Protein AF-A0A077QQD1-F1 (afdb_monomer_lite)

Organism: NCBI:txid1379677

Foldseek 3Di:
DVVVVVVCVVPDPPDDDDDDDPWDDDDVVFATADDDDAPPFVQFKWKFWDPPDGDPDTGRPPPPDDDADPVNDTDMDIGGDGDDDDPPDPDPPDDDDD

Sequence (98 aa):
MVTQRVADIITRTGQPHVYQPLAGQRRDGYWPPEPVQENTGTKNHQWQRLSPQLSQSCAVFPDGSHTAAADSNQAYALWQPYSCCQRRGQRFLGSTDL

Structure (mmCIF, N/CA/C/O backbone):
data_AF-A0A077QQD1-F1
#
_entry.id   AF-A0A077QQD1-F1
#
loop_
_atom_site.group_PDB
_atom_site.id
_atom_site.type_symbol
_atom_site.label_atom_id
_atom_site.label_alt_id
_atom_site.label_comp_id
_atom_site.label_asym_id
_atom_site.label_entity_id
_atom_site.label_seq_id
_atom_site.pdbx_PDB_ins_code
_atom_site.Cartn_x
_atom_site.Cartn_y
_atom_site.Cartn_z
_atom_site.occupancy
_atom_site.B_iso_or_equiv
_atom_site.auth_seq_id
_atom_site.auth_comp_id
_atom_site.auth_asym_id
_atom_site.auth_atom_id
_atom_site.pdbx_PDB_model_num
ATOM 1 N N . MET A 1 1 ? 5.073 -11.604 -17.783 1.00 63.06 1 MET A N 1
ATOM 2 C CA . MET A 1 1 ? 5.629 -10.457 -17.030 1.00 63.06 1 MET A CA 1
ATOM 3 C C . MET A 1 1 ? 4.491 -9.510 -16.654 1.00 63.06 1 MET A C 1
ATOM 5 O O . MET A 1 1 ? 3.511 -9.462 -17.392 1.00 63.06 1 MET A O 1
ATOM 9 N N . VAL A 1 2 ? 4.583 -8.790 -15.531 1.00 77.50 2 VAL A N 1
ATOM 10 C CA . VAL A 1 2 ? 3.551 -7.816 -15.103 1.00 77.50 2 VAL A CA 1
ATOM 11 C C . VAL A 1 2 ? 3.324 -6.738 -16.169 1.00 77.50 2 VAL A C 1
ATOM 13 O O . VAL A 1 2 ? 2.184 -6.408 -16.472 1.00 77.50 2 VAL A O 1
ATOM 16 N N . THR A 1 3 ? 4.393 -6.282 -16.820 1.00 77.25 3 THR A N 1
ATOM 17 C CA . THR A 1 3 ? 4.364 -5.300 -17.917 1.00 77.25 3 THR A CA 1
ATOM 18 C C . THR A 1 3 ? 3.470 -5.721 -19.083 1.00 77.25 3 THR A C 1
ATOM 20 O O . THR A 1 3 ? 2.649 -4.928 -19.531 1.00 77.25 3 THR A O 1
ATOM 23 N N . GLN A 1 4 ? 3.554 -6.979 -19.529 1.00 86.19 4 GLN A N 1
ATOM 24 C CA . GLN A 1 4 ? 2.691 -7.488 -20.600 1.00 86.19 4 GLN A CA 1
ATOM 25 C C . GLN A 1 4 ? 1.213 -7.487 -20.188 1.00 86.19 4 GLN A C 1
ATOM 27 O O . GLN A 1 4 ? 0.360 -7.108 -20.980 1.00 86.19 4 GLN A O 1
ATOM 32 N N . ARG A 1 5 ? 0.905 -7.856 -18.936 1.00 84.12 5 ARG A N 1
ATOM 33 C CA . ARG A 1 5 ? -0.476 -7.795 -18.429 1.00 84.12 5 ARG A CA 1
ATOM 34 C C . ARG A 1 5 ? -1.009 -6.365 -18.406 1.00 84.12 5 ARG A C 1
ATOM 36 O O . ARG A 1 5 ? -2.150 -6.148 -18.787 1.00 84.12 5 ARG A O 1
ATOM 43 N N . VAL A 1 6 ? -0.190 -5.401 -17.986 1.00 85.75 6 VAL A N 1
ATOM 44 C CA . VAL A 1 6 ? -0.559 -3.977 -18.026 1.00 85.75 6 VAL A CA 1
ATOM 45 C C . VAL A 1 6 ? -0.809 -3.530 -19.466 1.00 85.75 6 VAL A C 1
ATOM 47 O O . VAL A 1 6 ? -1.814 -2.876 -19.723 1.00 85.75 6 VAL A O 1
ATOM 50 N N . ALA A 1 7 ? 0.049 -3.930 -20.409 1.00 86.19 7 ALA A N 1
ATOM 51 C CA . ALA A 1 7 ? -0.141 -3.632 -21.825 1.00 86.19 7 ALA A CA 1
ATOM 52 C C . ALA A 1 7 ? -1.469 -4.199 -22.352 1.00 86.19 7 ALA A C 1
ATOM 54 O O . ALA A 1 7 ? -2.215 -3.480 -23.011 1.00 86.19 7 ALA A O 1
ATOM 55 N N . ASP A 1 8 ? -1.808 -5.446 -22.017 1.00 87.56 8 ASP A N 1
ATOM 56 C CA . ASP A 1 8 ? -3.088 -6.044 -22.407 1.00 87.56 8 ASP A CA 1
ATOM 57 C C . ASP A 1 8 ? -4.288 -5.271 -21.817 1.00 87.56 8 ASP A C 1
ATOM 59 O O . ASP A 1 8 ? -5.241 -5.004 -22.546 1.00 87.56 8 ASP A O 1
ATOM 63 N N . ILE A 1 9 ? -4.209 -4.831 -20.551 1.00 84.25 9 ILE A N 1
ATOM 64 C CA . ILE A 1 9 ? -5.254 -4.034 -19.875 1.00 84.25 9 ILE A CA 1
ATOM 65 C C . ILE A 1 9 ? -5.505 -2.686 -20.571 1.00 84.25 9 ILE A C 1
ATOM 67 O O . ILE A 1 9 ? -6.653 -2.262 -20.675 1.00 84.25 9 ILE A O 1
ATOM 71 N N . ILE A 1 10 ? -4.457 -1.988 -21.025 1.00 86.56 10 ILE A N 1
ATOM 72 C CA . ILE A 1 10 ? -4.597 -0.627 -21.580 1.00 86.56 10 ILE A CA 1
ATOM 73 C C . ILE A 1 10 ? -4.836 -0.598 -23.095 1.00 86.56 10 ILE A C 1
ATOM 75 O O . ILE A 1 10 ? -5.279 0.423 -23.614 1.00 86.56 10 ILE A O 1
ATOM 79 N N . THR A 1 11 ? -4.520 -1.680 -23.816 1.00 89.88 11 THR A N 1
ATOM 80 C CA . THR A 1 11 ? -4.581 -1.702 -25.291 1.00 89.88 11 THR A CA 1
ATOM 81 C C . THR A 1 11 ? -5.755 -2.490 -25.859 1.00 89.88 11 THR A C 1
ATOM 83 O O . THR A 1 11 ? -6.172 -2.220 -26.985 1.00 89.88 11 THR A O 1
ATOM 86 N N . ARG A 1 12 ? -6.304 -3.463 -25.122 1.00 89.31 12 ARG A N 1
ATOM 87 C CA . ARG A 1 12 ? -7.389 -4.308 -25.634 1.00 89.31 12 ARG A CA 1
ATOM 88 C C . ARG A 1 12 ? -8.750 -3.701 -25.323 1.00 89.31 12 ARG A C 1
ATOM 90 O O . ARG A 1 12 ? -9.051 -3.341 -24.190 1.00 89.31 12 ARG A O 1
ATOM 97 N N . THR A 1 13 ? -9.607 -3.643 -26.335 1.00 86.00 13 THR A N 1
ATOM 98 C CA . THR A 1 13 ? -11.005 -3.225 -26.196 1.00 86.00 13 THR A CA 1
ATOM 99 C C . THR A 1 13 ? -11.917 -4.440 -25.990 1.00 86.00 13 THR A C 1
ATOM 101 O O . THR A 1 13 ? -11.590 -5.558 -26.386 1.00 86.00 13 THR A O 1
ATOM 104 N N . GLY A 1 14 ? -13.066 -4.244 -25.333 1.00 82.94 14 GLY A N 1
ATOM 105 C CA . GLY A 1 14 ? -14.070 -5.303 -25.135 1.00 82.94 14 GLY A CA 1
ATOM 106 C C . GLY A 1 14 ? -13.741 -6.344 -24.056 1.00 82.94 14 GLY A C 1
ATOM 107 O O . GLY A 1 14 ? -14.437 -7.352 -23.965 1.00 82.94 14 GLY A O 1
ATOM 108 N N . GLN A 1 15 ? -12.717 -6.113 -23.227 1.00 81.25 15 GLN A N 1
ATOM 109 C CA . GLN A 1 15 ? -12.379 -6.967 -22.084 1.00 81.25 15 GLN A CA 1
ATOM 110 C C . GLN A 1 15 ? -12.811 -6.287 -20.773 1.00 81.25 15 GLN A C 1
ATOM 112 O O . GLN A 1 15 ? -12.148 -5.350 -20.330 1.00 81.25 15 GLN A O 1
ATOM 117 N N . PRO A 1 16 ? -13.932 -6.695 -20.146 1.00 79.25 16 PRO A N 1
ATOM 118 C CA . PRO A 1 16 ? -14.330 -6.139 -18.859 1.00 79.25 16 PRO A CA 1
ATOM 119 C C . PRO A 1 16 ? -13.336 -6.564 -17.771 1.00 79.25 16 PRO A C 1
ATOM 121 O O . PRO A 1 16 ? -13.147 -7.752 -17.511 1.00 79.25 16 PRO A O 1
ATOM 124 N N . HIS A 1 17 ? -12.714 -5.587 -17.115 1.00 79.00 17 HIS A N 1
ATOM 125 C CA . HIS A 1 17 ? -11.836 -5.824 -15.972 1.00 79.00 17 HIS A CA 1
ATOM 126 C C . HIS A 1 17 ? -12.651 -5.776 -14.678 1.00 79.00 17 HIS A C 1
ATOM 128 O O . HIS A 1 17 ? -13.192 -4.735 -14.309 1.00 79.00 17 HIS A O 1
ATOM 134 N N . VAL A 1 18 ? -12.749 -6.916 -13.992 1.00 81.38 18 VAL A N 1
ATOM 135 C CA . VAL A 1 18 ? -13.423 -7.020 -12.693 1.00 81.38 18 VAL A CA 1
ATOM 136 C C . VAL A 1 18 ? -12.384 -6.878 -11.589 1.00 81.38 18 VAL A C 1
ATOM 138 O O . VAL A 1 18 ? -11.435 -7.657 -11.515 1.00 81.38 18 VAL A O 1
ATOM 141 N N . TYR A 1 19 ? -12.583 -5.898 -10.712 1.00 78.50 19 TYR A N 1
ATOM 142 C CA . TYR A 1 19 ? -11.793 -5.739 -9.497 1.00 78.50 19 TYR A CA 1
ATOM 143 C C . TYR A 1 19 ? -12.551 -6.356 -8.329 1.00 78.50 19 TYR A C 1
ATOM 145 O O . TYR A 1 19 ? -13.702 -5.998 -8.081 1.00 78.50 19 TYR A O 1
ATOM 153 N N . GLN A 1 20 ? -11.902 -7.259 -7.595 1.00 82.75 20 GLN A N 1
ATOM 154 C CA . GLN A 1 20 ? -12.403 -7.727 -6.308 1.00 82.75 20 GLN A CA 1
ATOM 155 C C . GLN A 1 20 ? -11.674 -6.964 -5.196 1.00 82.75 20 GLN A C 1
ATOM 157 O O . GLN A 1 20 ? -10.474 -7.178 -5.007 1.00 82.75 20 GLN A O 1
ATOM 162 N N . PRO A 1 21 ? -12.356 -6.064 -4.467 1.00 81.44 21 PRO A N 1
ATOM 163 C CA . PRO A 1 21 ? -11.735 -5.352 -3.363 1.00 81.44 21 PRO A CA 1
ATOM 164 C C . PRO A 1 21 ? -11.319 -6.334 -2.267 1.00 81.44 21 PRO A C 1
ATOM 166 O O . PRO A 1 21 ? -12.139 -7.102 -1.765 1.00 81.44 21 PRO A O 1
ATOM 169 N N . LEU A 1 22 ? -10.055 -6.269 -1.856 1.00 80.00 22 LEU A N 1
ATOM 170 C CA . LEU A 1 22 ? -9.534 -6.995 -0.696 1.00 80.00 22 LEU A CA 1
ATOM 171 C C . LEU A 1 22 ? -9.570 -6.098 0.549 1.00 80.00 22 LEU A C 1
ATOM 173 O O . LEU A 1 22 ? -8.572 -5.933 1.244 1.00 80.00 22 LEU A O 1
ATOM 177 N N . ALA A 1 23 ? -10.720 -5.470 0.800 1.00 81.31 23 ALA A N 1
ATOM 178 C CA . ALA A 1 23 ? -10.938 -4.629 1.972 1.00 81.31 23 ALA A CA 1
ATOM 179 C C . ALA A 1 23 ? -11.631 -5.432 3.080 1.00 81.31 23 ALA A C 1
ATOM 181 O O . ALA A 1 23 ? -12.602 -6.152 2.833 1.00 81.31 23 ALA A O 1
ATOM 182 N N . GLY A 1 24 ? -11.143 -5.293 4.314 1.00 82.56 24 GLY A N 1
ATOM 183 C CA . GLY A 1 24 ? -11.836 -5.830 5.480 1.00 82.56 24 GLY A CA 1
ATOM 184 C C . GLY A 1 24 ? -13.204 -5.167 5.663 1.00 82.56 24 GLY A C 1
ATOM 185 O O . GLY A 1 24 ? -13.404 -4.014 5.289 1.00 82.56 24 GLY A O 1
ATOM 186 N N . GLN A 1 25 ? -14.151 -5.886 6.264 1.00 85.75 25 GLN A N 1
ATOM 187 C CA . GLN A 1 25 ? -15.439 -5.319 6.672 1.00 85.75 25 GLN A CA 1
ATOM 188 C C . GLN A 1 25 ? -15.322 -4.752 8.088 1.00 85.75 25 GLN A C 1
ATOM 190 O O . GLN A 1 25 ? -14.844 -5.434 8.997 1.00 85.75 25 GLN A O 1
ATOM 195 N N . ARG A 1 26 ? -15.757 -3.504 8.280 1.00 85.44 26 ARG A N 1
ATOM 196 C CA . ARG A 1 26 ? -15.747 -2.834 9.587 1.00 85.44 26 ARG A CA 1
ATOM 197 C C . ARG A 1 26 ? -16.708 -3.528 10.553 1.00 85.44 26 ARG A C 1
ATOM 199 O O . ARG A 1 26 ? -17.827 -3.872 10.186 1.00 85.44 26 ARG A O 1
ATOM 206 N N . ARG A 1 27 ? -16.279 -3.692 11.802 1.00 85.19 27 ARG A N 1
ATOM 207 C CA . ARG A 1 27 ? -17.087 -4.224 12.913 1.00 85.19 27 ARG A CA 1
ATOM 208 C C . ARG A 1 27 ? -16.591 -3.643 14.232 1.00 85.19 27 ARG A C 1
ATOM 210 O O . ARG A 1 27 ? -15.496 -3.089 14.285 1.00 85.19 27 ARG A O 1
ATOM 217 N N . ASP A 1 28 ? -17.365 -3.775 15.300 1.00 81.38 28 ASP A N 1
ATOM 218 C CA . ASP A 1 28 ? -16.930 -3.301 16.614 1.00 81.38 28 ASP A CA 1
ATOM 219 C C . ASP A 1 28 ? -15.603 -3.962 17.016 1.00 81.38 28 ASP A C 1
ATOM 221 O O . ASP A 1 28 ? -15.444 -5.181 16.944 1.00 81.38 28 ASP A O 1
ATOM 225 N N . GLY A 1 29 ? -14.615 -3.141 17.378 1.00 79.56 29 GLY A N 1
ATOM 226 C CA . GLY A 1 29 ? -13.255 -3.602 17.674 1.00 79.56 29 GLY A CA 1
ATOM 227 C C . GLY A 1 29 ? -12.333 -3.727 16.453 1.00 79.56 29 GLY A C 1
ATOM 228 O O . GLY A 1 29 ? -11.136 -3.931 16.634 1.00 79.56 29 GLY A O 1
ATOM 229 N N . TYR A 1 30 ? -12.840 -3.585 15.224 1.00 83.31 30 TYR A N 1
ATOM 230 C CA . TYR A 1 30 ? -12.050 -3.699 13.997 1.00 83.31 30 TYR A CA 1
ATOM 231 C C . TYR A 1 30 ? -12.439 -2.644 12.956 1.00 83.31 30 TYR A C 1
ATOM 233 O O . TYR A 1 30 ? -13.493 -2.697 12.316 1.00 83.31 30 TYR A O 1
ATOM 241 N N . TRP A 1 31 ? -11.519 -1.708 12.752 1.00 87.25 31 TRP A N 1
ATOM 242 C CA . TRP A 1 31 ? -11.621 -0.641 11.767 1.00 87.25 31 TRP A CA 1
ATOM 243 C C . TRP A 1 31 ? -10.551 -0.860 10.699 1.00 87.25 31 TRP A C 1
ATOM 245 O O . TRP A 1 31 ? -9.401 -0.475 10.927 1.00 87.25 31 TRP A O 1
ATOM 255 N N . PRO A 1 32 ? -10.892 -1.529 9.581 1.00 87.62 32 PRO A N 1
ATOM 256 C CA . PRO A 1 32 ? -9.956 -1.723 8.484 1.00 87.62 32 PRO A CA 1
ATOM 257 C C . PRO A 1 32 ? -9.494 -0.364 7.939 1.00 87.62 32 PRO A C 1
ATOM 259 O O . PRO A 1 32 ? -10.219 0.626 8.076 1.00 87.62 32 PRO A O 1
ATOM 262 N N . PRO A 1 33 ? -8.296 -0.299 7.340 1.00 89.69 33 PRO A N 1
ATOM 263 C CA . PRO A 1 33 ? -7.818 0.919 6.713 1.00 89.69 33 PRO A CA 1
ATOM 264 C C . PRO A 1 33 ? -8.715 1.302 5.536 1.00 89.69 33 PRO A C 1
ATOM 266 O O . PRO A 1 33 ? -9.301 0.445 4.869 1.00 89.69 33 PRO A O 1
ATOM 269 N N . GLU A 1 34 ? -8.769 2.600 5.261 1.00 87.69 34 GLU A N 1
ATOM 270 C CA . GLU A 1 34 ? -9.399 3.118 4.051 1.00 87.69 34 GLU A CA 1
ATOM 271 C C . GLU A 1 34 ? -8.667 2.615 2.789 1.00 87.69 34 GLU A C 1
ATOM 273 O O . GLU A 1 34 ? -7.482 2.249 2.857 1.00 87.69 34 GLU A O 1
ATOM 278 N N . PRO A 1 35 ? -9.341 2.607 1.622 1.00 88.56 35 PRO A N 1
ATOM 279 C CA . PRO A 1 35 ? -8.712 2.267 0.353 1.00 88.56 35 PRO A CA 1
ATOM 280 C C . PRO A 1 35 ? -7.440 3.079 0.096 1.00 88.56 35 PRO A C 1
ATOM 282 O O . PRO A 1 35 ? -7.329 4.240 0.495 1.00 88.56 35 PRO A O 1
ATOM 285 N N . VAL A 1 36 ? -6.482 2.462 -0.596 1.00 89.38 36 VAL A N 1
ATOM 286 C CA . VAL A 1 36 ? -5.232 3.118 -0.986 1.00 89.38 36 VAL A CA 1
ATOM 287 C C . VAL A 1 36 ? -5.542 4.310 -1.894 1.00 89.38 36 VAL A C 1
ATOM 289 O O . VAL A 1 36 ? -6.187 4.156 -2.929 1.00 89.38 36 VAL A O 1
ATOM 292 N N . GLN A 1 37 ? -5.067 5.491 -1.507 1.00 88.88 37 GLN A N 1
ATOM 293 C CA . GLN A 1 37 ? -5.190 6.729 -2.261 1.00 88.88 37 GLN A CA 1
ATOM 294 C C . GLN A 1 37 ? -3.814 7.368 -2.446 1.00 88.88 37 GLN A C 1
ATOM 296 O O . GLN A 1 37 ? -3.129 7.732 -1.48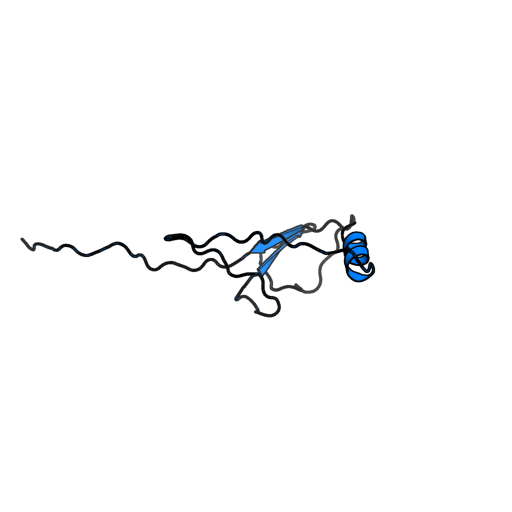2 1.00 88.88 37 GLN A O 1
ATOM 301 N N . GLU A 1 38 ? -3.420 7.500 -3.708 1.00 85.56 38 GLU A N 1
ATOM 302 C CA . GLU A 1 38 ? -2.164 8.118 -4.124 1.00 85.56 38 GLU A CA 1
ATOM 303 C C . GLU A 1 38 ? -2.126 9.614 -3.778 1.00 85.56 38 GLU A C 1
ATOM 305 O O . GLU A 1 38 ? -3.160 10.263 -3.621 1.00 85.56 38 GLU A O 1
ATOM 310 N N . ASN A 1 39 ? -0.918 10.177 -3.674 1.00 84.56 39 ASN A N 1
ATOM 311 C CA . ASN A 1 39 ? -0.683 11.609 -3.430 1.00 84.56 39 ASN A CA 1
ATOM 312 C C . ASN A 1 39 ? -1.228 12.150 -2.092 1.00 84.56 39 ASN A C 1
ATOM 314 O O . ASN A 1 39 ? -1.429 13.351 -1.929 1.00 84.56 39 ASN A O 1
ATOM 318 N N . THR A 1 40 ? -1.421 11.283 -1.095 1.00 87.06 40 THR A N 1
ATOM 319 C CA . THR A 1 40 ? -1.874 11.664 0.259 1.00 87.06 40 THR A CA 1
ATOM 320 C C . THR A 1 40 ? -0.726 11.855 1.261 1.00 87.06 40 THR A C 1
ATOM 322 O O . THR A 1 40 ? -0.957 12.070 2.457 1.00 87.06 40 THR A O 1
ATOM 325 N N . GLY A 1 41 ? 0.525 11.788 0.795 1.00 86.81 41 GLY A N 1
ATOM 326 C CA . GLY A 1 41 ? 1.705 11.778 1.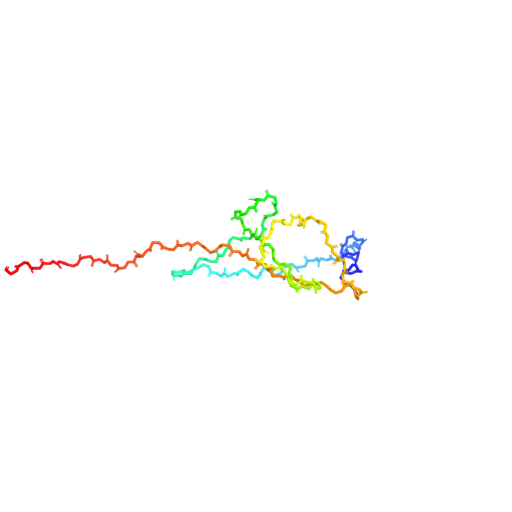657 1.00 86.81 41 GLY A CA 1
ATOM 327 C C . GLY A 1 41 ? 1.712 10.532 2.545 1.00 86.81 41 GLY A C 1
ATOM 328 O O . GLY A 1 41 ? 1.451 9.432 2.076 1.00 86.81 41 GLY A O 1
ATOM 329 N N . THR A 1 42 ? 1.975 10.698 3.841 1.00 87.25 42 THR A N 1
ATOM 330 C CA . THR A 1 42 ? 2.044 9.588 4.812 1.00 87.25 42 THR A CA 1
ATOM 331 C C . THR A 1 42 ? 0.702 9.249 5.472 1.00 87.25 42 THR A C 1
ATOM 333 O O . THR A 1 42 ? 0.655 8.421 6.380 1.00 87.25 42 THR A O 1
ATOM 336 N N . LYS A 1 43 ? -0.400 9.891 5.053 1.00 88.38 43 LYS A N 1
ATOM 337 C CA . LYS A 1 43 ? -1.699 9.801 5.744 1.00 88.38 43 LYS A CA 1
ATOM 338 C C . LYS A 1 43 ? -2.475 8.514 5.465 1.00 88.38 43 LYS A C 1
ATOM 340 O O . LYS A 1 43 ? -3.246 8.098 6.322 1.00 88.38 43 LYS A O 1
ATOM 345 N N . ASN A 1 44 ? -2.322 7.919 4.282 1.00 91.75 44 ASN A N 1
ATOM 346 C CA . ASN A 1 44 ? -3.139 6.779 3.851 1.00 91.75 44 ASN A CA 1
ATOM 347 C C . ASN A 1 44 ? -2.350 5.476 3.716 1.00 91.75 44 ASN A C 1
ATOM 349 O O . ASN A 1 44 ? -2.863 4.428 4.084 1.00 91.75 44 ASN A O 1
ATOM 353 N N . HIS A 1 45 ? -1.136 5.516 3.175 1.00 92.31 45 HIS A N 1
ATOM 354 C CA . HIS A 1 45 ? -0.290 4.335 3.069 1.00 92.31 45 HIS A CA 1
ATOM 355 C C . HIS A 1 45 ? 1.171 4.730 2.864 1.00 92.31 45 HIS A C 1
ATOM 357 O O . HIS A 1 45 ? 1.480 5.851 2.462 1.00 92.31 45 HIS A O 1
ATOM 363 N N . GLN A 1 46 ? 2.067 3.794 3.148 1.00 93.38 46 GLN A N 1
ATOM 364 C CA . GLN A 1 46 ? 3.485 3.894 2.829 1.00 93.38 46 GLN A CA 1
ATOM 365 C C . GLN A 1 46 ? 3.977 2.555 2.288 1.00 93.38 46 GLN A C 1
ATOM 367 O O . GLN A 1 46 ? 3.404 1.502 2.567 1.00 93.38 46 GLN A O 1
ATOM 372 N N . TRP A 1 47 ? 5.060 2.598 1.531 1.00 93.06 47 TRP A N 1
ATOM 373 C CA . TRP A 1 47 ? 5.700 1.434 0.946 1.00 93.06 47 TRP A CA 1
ATOM 374 C C . TRP A 1 47 ? 7.053 1.196 1.605 1.00 93.06 47 TRP A C 1
ATOM 376 O O . TRP A 1 47 ? 7.773 2.139 1.919 1.00 93.06 47 TRP A O 1
ATOM 386 N N . GLN A 1 48 ? 7.412 -0.065 1.807 1.00 93.50 48 GLN A N 1
ATOM 387 C CA . GLN A 1 48 ? 8.756 -0.464 2.214 1.00 93.50 48 GLN A CA 1
ATOM 388 C C . GLN A 1 48 ? 9.295 -1.447 1.188 1.00 93.50 48 GLN A C 1
ATOM 390 O O . GLN A 1 48 ? 8.698 -2.496 0.945 1.00 93.50 48 GLN A O 1
ATOM 395 N N . ARG A 1 49 ? 10.451 -1.142 0.606 1.00 91.69 49 ARG 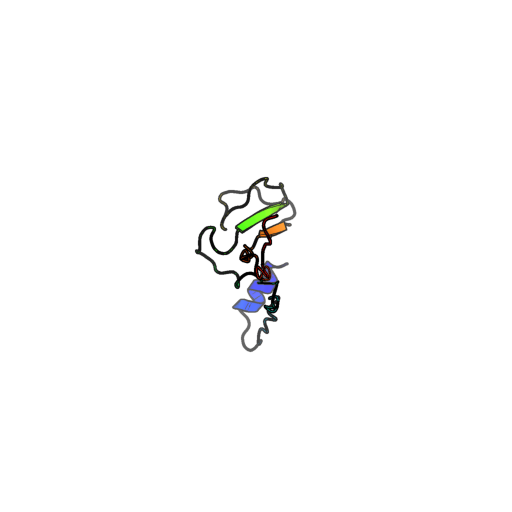A N 1
ATOM 396 C CA . ARG A 1 49 ? 11.103 -2.067 -0.315 1.00 91.69 49 ARG A CA 1
ATOM 397 C C . ARG A 1 49 ? 11.710 -3.254 0.431 1.00 91.69 49 ARG A C 1
ATOM 399 O O . ARG A 1 49 ? 12.425 -3.072 1.414 1.00 91.69 49 ARG A O 1
ATOM 406 N N . LEU A 1 50 ? 11.466 -4.458 -0.078 1.00 91.62 50 LEU A N 1
ATOM 407 C CA . LEU A 1 50 ? 11.987 -5.718 0.458 1.00 91.62 50 LEU A CA 1
ATOM 408 C C . LEU A 1 50 ? 13.086 -6.322 -0.431 1.00 91.62 50 LEU A C 1
ATOM 410 O O . LEU A 1 50 ? 14.024 -6.920 0.084 1.00 91.62 50 LEU A O 1
ATOM 414 N N . SER A 1 51 ? 12.990 -6.146 -1.753 1.00 90.94 51 SER A N 1
ATOM 415 C CA . SER A 1 51 ? 13.931 -6.677 -2.753 1.00 90.94 51 SER A CA 1
ATOM 416 C C . SER A 1 51 ? 14.242 -5.614 -3.819 1.00 90.94 51 SER A C 1
ATOM 418 O O . SER A 1 51 ? 13.341 -4.834 -4.141 1.00 90.94 51 SER A O 1
ATOM 420 N N . PRO A 1 5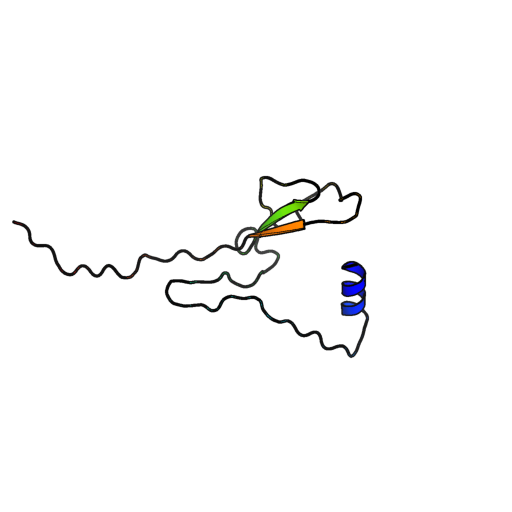2 ? 15.470 -5.543 -4.377 1.00 88.38 52 PRO A N 1
ATOM 421 C CA . PRO A 1 52 ? 16.628 -6.430 -4.146 1.00 88.38 52 PRO A CA 1
ATOM 422 C C . PRO A 1 52 ? 17.380 -6.146 -2.842 1.00 88.38 52 PRO A C 1
ATOM 424 O O . PRO A 1 52 ? 18.107 -6.996 -2.341 1.00 88.38 52 PRO A O 1
ATOM 427 N N . GLN A 1 53 ? 17.204 -4.950 -2.283 1.00 88.44 53 GLN A N 1
ATOM 428 C CA . GLN A 1 53 ? 17.781 -4.552 -1.005 1.00 88.44 53 GLN A CA 1
ATOM 429 C C . GLN A 1 53 ? 16.662 -4.103 -0.074 1.00 88.44 53 GLN A C 1
ATOM 431 O O . GLN A 1 53 ? 15.900 -3.191 -0.421 1.00 88.44 53 GLN A O 1
ATOM 436 N N . LEU A 1 54 ? 16.602 -4.733 1.099 1.00 90.56 54 LEU A N 1
ATOM 437 C CA . LEU A 1 54 ? 15.666 -4.398 2.163 1.00 90.56 54 LEU A CA 1
ATOM 438 C C . LEU A 1 54 ? 15.914 -2.968 2.657 1.00 90.56 54 LEU A C 1
ATOM 440 O O . LEU A 1 54 ? 17.005 -2.648 3.130 1.00 90.56 54 LEU A O 1
ATOM 444 N N . SER A 1 55 ? 14.884 -2.128 2.585 1.00 91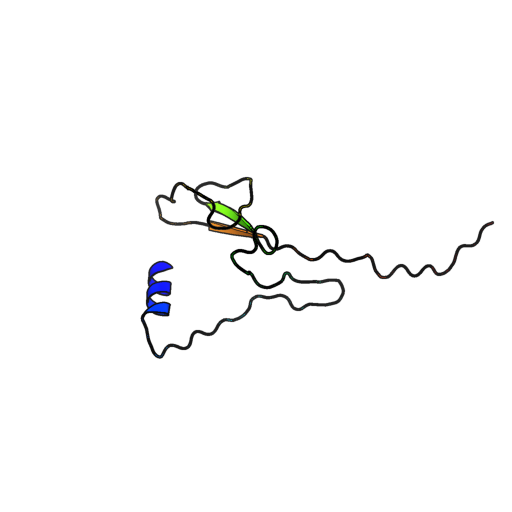.25 55 SER A N 1
ATOM 445 C CA . SER A 1 55 ? 14.873 -0.826 3.247 1.00 91.25 55 SER A CA 1
ATOM 446 C C . SER A 1 55 ? 14.486 -0.986 4.716 1.00 91.25 55 SER A C 1
ATOM 448 O O . SER A 1 55 ? 13.557 -1.726 5.039 1.00 91.25 55 SER A O 1
ATOM 450 N N . GLN A 1 56 ? 15.159 -0.255 5.606 1.00 92.19 56 GLN A N 1
ATOM 451 C CA . GLN A 1 56 ? 14.784 -0.153 7.025 1.00 92.19 56 GLN A CA 1
ATOM 452 C C . GLN A 1 56 ? 13.764 0.967 7.291 1.00 92.19 56 GLN A C 1
ATOM 454 O O . GLN A 1 56 ? 13.363 1.183 8.431 1.00 92.19 56 GLN A O 1
ATOM 459 N N . SER A 1 57 ? 13.338 1.689 6.253 1.00 90.81 57 SER A N 1
ATOM 460 C CA . SER A 1 57 ? 12.346 2.758 6.340 1.00 90.81 57 SER A CA 1
ATOM 461 C C . SER A 1 57 ? 11.200 2.549 5.352 1.00 90.81 57 SER A C 1
ATOM 463 O O . SER A 1 57 ? 11.340 1.868 4.331 1.00 90.81 57 SER A O 1
ATOM 465 N N . CYS A 1 58 ? 10.061 3.161 5.674 1.00 91.44 58 CYS A N 1
ATOM 466 C CA . CYS A 1 58 ? 8.924 3.291 4.771 1.00 91.44 58 CYS A CA 1
ATOM 467 C C . CYS A 1 58 ? 8.988 4.639 4.038 1.00 91.44 58 CYS A C 1
ATOM 469 O O . CYS A 1 58 ? 9.542 5.607 4.563 1.00 91.44 58 CYS A O 1
ATOM 471 N N . ALA A 1 59 ? 8.406 4.704 2.844 1.00 90.75 59 ALA A N 1
ATOM 472 C CA . ALA A 1 59 ? 8.377 5.892 2.006 1.00 90.75 59 ALA A CA 1
ATOM 473 C C . ALA A 1 59 ? 7.036 6.040 1.274 1.00 90.75 59 ALA A C 1
ATOM 475 O O . ALA A 1 59 ? 6.282 5.082 1.091 1.00 90.75 59 ALA A O 1
ATOM 476 N N . VAL A 1 60 ? 6.738 7.265 0.848 1.00 90.12 60 VAL A N 1
ATOM 477 C CA . VAL A 1 60 ? 5.643 7.540 -0.089 1.00 90.12 60 VAL A CA 1
ATOM 478 C C . VAL A 1 60 ? 6.167 7.263 -1.492 1.00 90.12 60 VAL A C 1
ATOM 480 O O . VAL A 1 60 ? 7.253 7.719 -1.838 1.00 90.12 60 VAL A O 1
ATOM 483 N N . PHE A 1 61 ? 5.416 6.507 -2.288 1.00 83.25 61 PHE A N 1
ATOM 484 C CA . PHE A 1 61 ? 5.820 6.190 -3.654 1.00 83.25 61 PHE A CA 1
ATOM 485 C C . PHE A 1 61 ? 5.629 7.411 -4.578 1.00 83.25 61 PHE A C 1
ATOM 487 O O . PHE A 1 61 ? 4.598 8.080 -4.460 1.00 83.25 61 PHE A O 1
ATOM 494 N N . PRO A 1 62 ? 6.556 7.695 -5.517 1.00 80.25 62 PRO A N 1
ATOM 495 C CA . PRO A 1 62 ? 7.817 6.987 -5.775 1.00 80.25 62 PRO A CA 1
ATOM 496 C C . PRO A 1 62 ? 8.936 7.357 -4.786 1.00 80.25 62 PRO A C 1
ATOM 498 O O . PRO A 1 62 ? 9.155 8.529 -4.483 1.00 80.25 62 PRO A O 1
ATOM 501 N N . ASP A 1 63 ? 9.698 6.361 -4.332 1.00 79.25 63 ASP A N 1
ATOM 502 C CA . ASP A 1 63 ? 10.745 6.503 -3.317 1.00 79.25 63 ASP A CA 1
ATOM 503 C C . ASP A 1 63 ? 12.148 6.768 -3.903 1.00 79.25 63 ASP A C 1
ATOM 505 O O . ASP A 1 63 ? 13.123 6.100 -3.598 1.00 79.25 63 ASP A O 1
ATOM 509 N N . GLY A 1 64 ? 12.298 7.815 -4.719 1.00 79.44 64 GLY A N 1
ATOM 510 C CA . GLY A 1 64 ? 13.618 8.261 -5.195 1.00 79.44 64 GLY A CA 1
ATOM 511 C C . GLY A 1 64 ? 14.349 7.264 -6.116 1.00 79.44 64 GLY A C 1
ATOM 512 O O . GLY A 1 64 ? 13.726 6.488 -6.836 1.00 79.44 64 GLY A O 1
ATOM 513 N N . SER A 1 65 ? 15.689 7.340 -6.161 1.00 78.50 65 SER A N 1
ATOM 514 C CA . SER A 1 65 ? 16.519 6.502 -7.048 1.00 78.50 65 SER A CA 1
ATOM 515 C C . SER A 1 65 ? 16.994 5.236 -6.350 1.00 78.50 65 SER A C 1
ATOM 517 O O . SER A 1 65 ? 17.534 5.268 -5.240 1.00 78.50 65 SER A O 1
ATOM 519 N N . HIS A 1 66 ? 16.814 4.109 -7.027 1.00 78.44 66 HIS A N 1
ATOM 520 C CA . HIS A 1 66 ? 16.954 2.787 -6.454 1.00 78.44 66 HIS A CA 1
ATOM 521 C C . HIS A 1 66 ? 17.614 1.826 -7.431 1.00 78.44 66 HIS A C 1
ATOM 523 O O . HIS A 1 66 ? 17.298 1.818 -8.620 1.00 78.44 66 HIS A O 1
ATOM 529 N N . THR A 1 67 ? 18.525 0.997 -6.922 1.00 79.12 67 THR A N 1
ATOM 530 C CA . THR A 1 67 ? 19.171 -0.036 -7.730 1.00 79.12 67 THR A CA 1
ATOM 531 C C . THR A 1 67 ? 18.125 -1.052 -8.170 1.00 79.12 67 THR A C 1
ATOM 533 O O . THR A 1 67 ? 17.499 -1.710 -7.335 1.00 79.12 67 THR A O 1
ATOM 536 N N . ALA A 1 68 ? 17.931 -1.173 -9.482 1.00 77.25 68 ALA A N 1
ATOM 537 C CA . ALA A 1 68 ? 17.048 -2.179 -10.050 1.00 77.25 68 ALA A CA 1
ATOM 538 C C . ALA A 1 68 ? 17.572 -3.589 -9.734 1.00 77.25 68 ALA A C 1
ATOM 540 O O . ALA A 1 68 ? 18.781 -3.829 -9.715 1.00 77.25 68 ALA A O 1
ATOM 541 N N . ALA A 1 69 ? 16.659 -4.529 -9.493 1.00 80.56 69 ALA A N 1
ATOM 542 C CA . ALA A 1 69 ? 17.020 -5.934 -9.356 1.00 80.56 69 ALA A CA 1
ATOM 543 C C . ALA A 1 69 ? 17.598 -6.461 -10.679 1.00 80.56 69 ALA A C 1
ATOM 545 O O . ALA A 1 69 ? 17.037 -6.197 -11.744 1.00 80.56 69 ALA A O 1
ATOM 546 N N . ALA A 1 70 ? 18.701 -7.211 -10.611 1.00 81.25 70 ALA A N 1
ATOM 547 C CA . ALA A 1 70 ? 19.385 -7.743 -11.794 1.00 81.25 70 ALA A CA 1
ATOM 548 C C . ALA A 1 70 ? 18.496 -8.691 -12.621 1.00 81.25 70 ALA A C 1
ATOM 550 O O . ALA A 1 70 ? 18.621 -8.763 -13.838 1.00 81.25 70 ALA A O 1
ATOM 551 N N . ASP A 1 71 ? 17.573 -9.384 -11.958 1.00 82.50 71 ASP A N 1
ATOM 552 C CA . ASP A 1 71 ? 16.585 -10.289 -12.545 1.00 82.50 71 ASP A CA 1
ATOM 553 C C . ASP A 1 71 ? 15.215 -9.619 -12.764 1.00 82.50 71 ASP A C 1
ATOM 555 O O . ASP A 1 71 ? 14.238 -10.292 -13.088 1.00 82.50 71 ASP A O 1
ATOM 559 N N . SER A 1 72 ? 15.122 -8.295 -12.589 1.00 76.75 72 SER A N 1
ATOM 560 C CA . SER A 1 72 ? 13.888 -7.497 -12.624 1.00 76.75 72 SER A CA 1
ATOM 561 C C . SER A 1 72 ? 12.824 -7.847 -11.569 1.00 76.75 72 SER A C 1
ATOM 563 O O . SER A 1 72 ? 11.731 -7.278 -11.609 1.00 76.75 72 SER A O 1
ATOM 565 N N . ASN A 1 73 ? 13.125 -8.708 -10.590 1.00 82.06 73 ASN A N 1
ATOM 566 C CA . ASN A 1 73 ? 12.178 -9.063 -9.534 1.00 82.06 73 ASN A CA 1
ATOM 567 C C . ASN A 1 73 ? 12.254 -8.083 -8.362 1.00 82.06 73 ASN A C 1
ATOM 569 O O . ASN A 1 73 ? 13.270 -7.955 -7.681 1.00 82.06 73 ASN A O 1
ATOM 573 N N . GLN A 1 74 ? 11.140 -7.413 -8.084 1.00 87.38 74 GLN A N 1
ATOM 574 C CA . GLN A 1 74 ? 11.035 -6.429 -7.010 1.00 87.38 74 GLN A CA 1
ATOM 575 C C . GLN A 1 74 ? 9.888 -6.811 -6.081 1.00 87.38 74 GLN A C 1
ATOM 577 O O . GLN A 1 74 ? 8.846 -7.293 -6.525 1.00 87.38 74 GLN A O 1
ATOM 582 N N . ALA A 1 75 ? 10.090 -6.597 -4.785 1.00 89.88 75 ALA A N 1
ATOM 583 C CA . ALA A 1 75 ? 9.103 -6.897 -3.759 1.00 89.88 75 ALA A CA 1
ATOM 584 C C . ALA A 1 75 ? 8.996 -5.719 -2.796 1.00 89.88 75 ALA A C 1
ATOM 586 O O . ALA A 1 75 ? 10.012 -5.152 -2.386 1.00 89.88 75 ALA A O 1
ATOM 587 N N . TYR A 1 76 ? 7.762 -5.389 -2.421 1.00 91.25 76 TYR A N 1
ATOM 588 C CA . TYR A 1 76 ? 7.429 -4.281 -1.537 1.00 91.25 76 TYR A CA 1
ATOM 589 C C . TYR A 1 76 ? 6.387 -4.729 -0.510 1.00 91.25 76 TYR A C 1
ATOM 591 O O . TYR A 1 76 ? 5.486 -5.504 -0.834 1.00 91.25 76 TYR A O 1
ATOM 599 N N . ALA A 1 77 ? 6.495 -4.220 0.713 1.00 94.06 77 ALA A N 1
ATOM 600 C CA . ALA A 1 77 ? 5.432 -4.262 1.705 1.00 94.06 77 ALA A CA 1
ATOM 601 C C . ALA A 1 77 ? 4.600 -2.975 1.623 1.00 94.06 77 ALA A C 1
ATOM 603 O O . ALA A 1 77 ? 5.155 -1.879 1.517 1.00 94.06 77 ALA A O 1
ATOM 604 N N . LEU A 1 78 ? 3.277 -3.125 1.696 1.00 92.94 78 LEU A N 1
ATOM 605 C CA . LEU A 1 78 ? 2.321 -2.025 1.793 1.00 92.94 78 LEU A CA 1
ATOM 606 C C . LEU A 1 78 ? 1.885 -1.867 3.251 1.00 92.94 78 LEU A C 1
ATOM 608 O O . LEU A 1 78 ? 1.296 -2.776 3.834 1.00 92.94 78 LEU A O 1
ATOM 612 N N . TRP A 1 79 ? 2.137 -0.693 3.816 1.00 92.00 79 TRP A N 1
ATOM 613 C CA . TRP A 1 79 ? 1.759 -0.340 5.176 1.00 92.00 79 TRP A CA 1
ATOM 614 C C . TRP A 1 79 ? 0.566 0.610 5.151 1.00 92.00 79 TRP A C 1
ATOM 616 O O . TRP A 1 79 ? 0.667 1.718 4.628 1.00 92.00 79 TRP A O 1
ATOM 626 N N . GLN A 1 80 ? -0.555 0.189 5.739 1.00 91.69 80 GLN A N 1
ATOM 627 C CA . GLN A 1 80 ? -1.764 1.004 5.869 1.00 91.69 80 GLN A CA 1
ATOM 628 C C . GLN A 1 80 ? -2.053 1.311 7.350 1.00 91.69 80 GLN A C 1
ATOM 630 O O . GLN A 1 80 ? -1.944 0.412 8.191 1.00 91.69 80 GLN A O 1
ATOM 635 N N . PRO A 1 81 ? -2.424 2.556 7.697 1.00 88.44 81 PRO A N 1
ATOM 636 C CA . PRO A 1 81 ? -2.722 2.951 9.058 1.00 88.44 81 PRO A CA 1
ATOM 637 C C . PRO A 1 81 ? -4.100 2.434 9.462 1.00 88.44 81 PRO A C 1
ATOM 639 O O . PRO A 1 81 ? -5.119 2.733 8.840 1.00 88.44 81 PRO A O 1
ATOM 642 N N . TYR A 1 82 ? -4.129 1.685 10.556 1.00 84.44 82 TYR A N 1
ATOM 643 C CA . TYR A 1 82 ? -5.372 1.332 11.222 1.00 84.44 82 TYR A CA 1
ATOM 644 C C . TYR A 1 82 ? -5.789 2.470 12.149 1.00 84.44 82 TYR A C 1
ATOM 646 O O . TYR A 1 82 ? -4.960 3.089 12.817 1.00 84.44 82 TYR A O 1
ATOM 654 N N . SER A 1 83 ? -7.091 2.736 12.205 1.00 76.06 83 SER A N 1
ATOM 655 C CA . SER A 1 83 ? -7.625 3.723 13.142 1.00 76.06 83 SER A CA 1
ATOM 656 C C . SER A 1 83 ? -7.556 3.178 14.571 1.00 76.06 83 SER A C 1
ATOM 658 O O . SER A 1 83 ? -8.044 2.080 14.842 1.00 76.06 83 SER A O 1
ATOM 660 N N . CYS A 1 84 ? -6.991 3.952 15.502 1.00 70.00 84 CYS A N 1
ATOM 661 C CA . CYS A 1 84 ? -7.046 3.629 16.927 1.00 70.00 84 CYS A CA 1
ATOM 662 C C . CYS A 1 84 ? -8.487 3.719 17.449 1.00 70.00 84 CYS A C 1
ATOM 664 O O . CYS A 1 84 ? -9.241 4.626 17.095 1.00 70.00 84 CYS A O 1
ATOM 666 N N . CYS A 1 85 ? -8.856 2.817 18.355 1.00 68.81 85 CYS A N 1
ATOM 667 C CA . CYS A 1 85 ? -10.113 2.901 19.086 1.00 68.81 85 CYS A CA 1
ATOM 668 C C . CYS A 1 85 ? -9.922 3.641 20.416 1.00 68.81 85 CYS A C 1
ATOM 670 O O . CYS A 1 85 ? -8.992 3.356 21.174 1.00 68.81 85 CYS A O 1
ATOM 672 N N . GLN A 1 86 ? -10.861 4.522 20.767 1.00 65.50 86 GLN A N 1
ATOM 673 C CA . GLN A 1 86 ? -11.085 4.819 22.182 1.00 65.50 86 GLN A CA 1
ATOM 674 C C . GLN A 1 86 ? -11.458 3.506 22.878 1.00 65.50 86 GLN A C 1
ATOM 676 O O . GLN A 1 86 ? -12.338 2.791 22.397 1.00 65.50 86 GLN A O 1
ATOM 681 N N . ARG A 1 87 ? -10.827 3.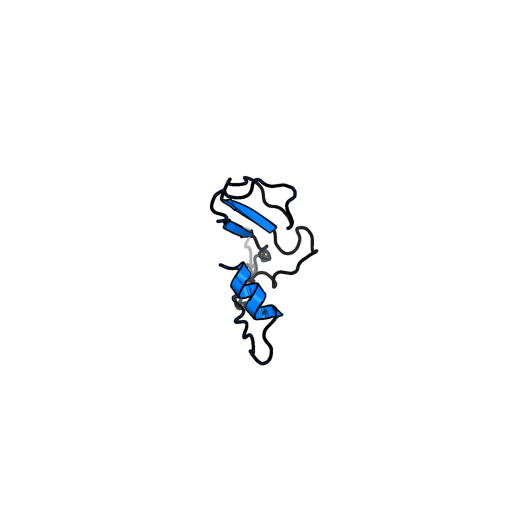200 24.018 1.00 64.75 87 ARG A N 1
ATOM 682 C CA . ARG A 1 87 ? -11.312 2.141 24.911 1.00 64.75 87 ARG A CA 1
ATOM 683 C C . ARG A 1 87 ? -12.748 2.482 25.308 1.00 64.75 87 ARG A C 1
ATOM 685 O O . ARG A 1 87 ? -12.976 3.380 26.112 1.00 64.75 87 ARG A O 1
ATOM 692 N N . ARG A 1 88 ? -13.718 1.788 24.718 1.00 66.81 88 ARG A N 1
ATOM 693 C CA . ARG A 1 88 ? -15.138 1.887 25.063 1.00 66.81 88 ARG A CA 1
ATOM 694 C C . ARG A 1 88 ? -15.562 0.567 25.695 1.00 66.81 88 ARG A C 1
ATOM 696 O O . ARG A 1 88 ? -15.154 -0.488 25.227 1.00 66.81 88 ARG A O 1
ATOM 703 N N . GLY A 1 89 ? -16.316 0.639 26.792 1.00 64.06 89 GLY A N 1
ATOM 704 C CA . GLY A 1 89 ? -16.751 -0.536 27.560 1.00 64.06 89 GLY A CA 1
ATOM 705 C C . GLY A 1 89 ? -16.485 -0.460 29.067 1.00 64.06 89 GLY A C 1
ATOM 706 O O . GLY A 1 89 ? -17.119 -1.190 29.819 1.00 64.06 89 GLY A O 1
ATOM 707 N N . GLN A 1 90 ? -15.630 0.451 29.547 1.00 64.94 90 GLN A N 1
ATOM 708 C CA . GLN A 1 90 ? -15.572 0.752 30.982 1.00 64.94 90 GLN A CA 1
ATOM 709 C C . GLN A 1 90 ? -16.691 1.733 31.335 1.00 64.94 90 GLN A C 1
ATOM 711 O O . GLN A 1 90 ? -16.538 2.947 31.223 1.00 64.94 90 GLN A O 1
ATOM 716 N N . ARG A 1 91 ? -17.846 1.194 31.733 1.00 68.56 91 ARG A N 1
ATOM 717 C CA . ARG A 1 91 ? -18.871 1.959 32.444 1.00 68.56 91 ARG A CA 1
ATOM 718 C C . ARG A 1 91 ? -18.530 1.886 33.925 1.00 68.56 91 ARG A C 1
ATOM 720 O O . ARG A 1 91 ? -18.553 0.805 34.501 1.00 68.56 91 ARG A O 1
ATOM 727 N N . PHE A 1 92 ? -18.179 3.016 34.525 1.00 73.06 92 PHE A N 1
ATOM 728 C CA . PHE A 1 92 ? -18.012 3.101 35.971 1.00 73.06 92 PHE A CA 1
ATOM 729 C C . PHE A 1 92 ? -19.353 2.755 36.636 1.00 73.06 92 PHE A C 1
ATOM 731 O O . PHE A 1 92 ? -20.354 3.424 36.380 1.00 73.06 92 PHE A O 1
ATOM 738 N N . LEU A 1 93 ? -19.386 1.662 37.402 1.00 80.81 93 LEU A N 1
ATOM 739 C CA . LEU A 1 93 ? -20.598 1.190 38.084 1.00 80.81 93 LEU A CA 1
ATOM 740 C C . LEU A 1 93 ? -20.736 1.788 39.493 1.00 80.81 93 LEU A C 1
ATOM 742 O O . LEU A 1 93 ? -21.844 1.844 40.014 1.00 80.81 93 LEU A O 1
ATOM 746 N N . GLY A 1 94 ? -19.637 2.271 40.076 1.00 80.31 94 GLY A N 1
ATOM 747 C CA . GLY A 1 94 ? -19.589 2.882 41.402 1.00 80.31 94 GLY A CA 1
ATOM 748 C C . GLY A 1 94 ? -18.258 2.612 42.105 1.00 80.31 94 GLY A C 1
ATOM 749 O O . GLY A 1 94 ? -17.521 1.703 41.724 1.00 80.31 94 GLY A O 1
ATOM 750 N N . SER A 1 95 ? -17.967 3.415 43.125 1.00 81.19 95 SER A N 1
ATOM 751 C CA . SER A 1 95 ? -16.873 3.229 44.081 1.00 81.19 95 SER A CA 1
ATOM 752 C C . SER A 1 95 ? -17.459 3.425 45.472 1.00 81.19 95 SER A C 1
ATOM 754 O O . SER A 1 95 ? -18.263 4.336 45.664 1.00 81.19 95 SER A O 1
ATOM 756 N N . THR A 1 96 ? -17.092 2.569 46.416 1.00 68.56 96 THR A N 1
ATOM 757 C CA . THR A 1 96 ? -17.405 2.755 47.835 1.00 68.56 96 THR A CA 1
ATOM 758 C C . THR A 1 96 ? -16.119 3.090 48.555 1.00 68.56 96 THR A C 1
ATOM 760 O O . THR A 1 96 ? -15.203 2.267 48.587 1.00 68.56 96 THR A O 1
ATOM 763 N N . ASP A 1 97 ? -16.078 4.289 49.116 1.00 73.38 97 ASP A N 1
ATOM 764 C CA . ASP A 1 97 ? -15.058 4.676 50.077 1.00 73.38 97 ASP A CA 1
ATOM 765 C C . ASP A 1 97 ? -15.399 4.001 51.417 1.00 73.38 97 ASP A C 1
ATOM 767 O O . ASP A 1 97 ? -16.562 4.008 51.836 1.00 73.38 97 ASP A O 1
ATOM 771 N N . LEU A 1 98 ? -14.406 3.349 52.031 1.00 59.69 98 LEU A N 1
ATOM 772 C CA . LEU A 1 98 ? -14.482 2.832 53.404 1.00 59.69 98 LEU A CA 1
ATOM 773 C C . LEU A 1 98 ? -14.130 3.937 54.400 1.00 59.69 98 LEU A C 1
ATOM 775 O O . LEU A 1 98 ? -13.141 4.657 54.134 1.00 59.69 98 LEU A O 1
#

Secondary structure (DSSP, 8-state):
-HHHHHHHHHH-SS--------PPPPBTTB-PPPPP-TT-TTTT-EEEEEESS--SS-BPSS-S--PPPTTS--EEEEE-PPPPPP------------

Radius of gyration: 21.53 Å; chains: 1; bounding box: 40×22×80 Å

pLDDT: mean 83.09, std 7.9, range [59.69, 94.06]

InterPro domains:
  IPR009649 TraU [PF06834] (2-87)